Protein AF-A0A1U7WGC9-F1 (afdb_monomer)

Organism: Nicotiana sylvestris (NCBI:txid4096)

Solvent-accessible surface area (backbone atoms only — not comparable to full-atom values): 5412 Å² total; per-residue (Å²): 131,83,85,89,47,32,66,63,51,43,64,76,34,49,69,34,76,50,78,32,67,36,5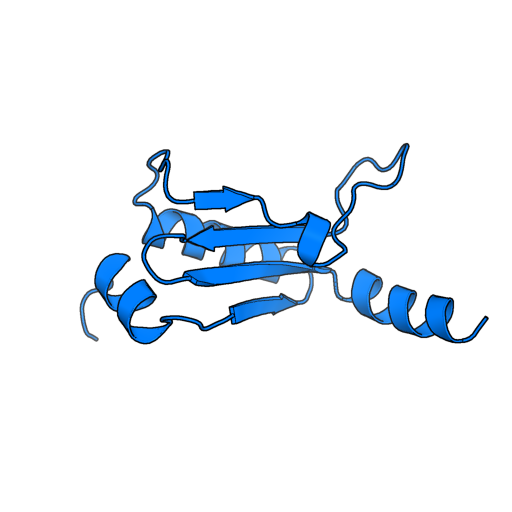7,75,65,37,47,50,53,45,53,51,50,52,34,58,48,52,72,73,52,93,53,94,50,56,39,83,44,18,67,84,74,68,28,52,62,53,90,89,54,94,60,56,53,34,49,25,40,31,35,65,88,42,53,21,31,44,33,35,36,36,49,68,53,58,59,50,51,63,58,58,74,75,107

Nearest PDB structures (foldseek):
  6cci-assembly1_A  TM=8.545E-01  e=8.450E-05  Arabidopsis thaliana
  3lrp-assembly1_A  TM=4.537E-01  e=1.032E+00  Plasmodium falciparum
  5hmq-assembly3_E  TM=4.870E-01  e=2.661E+00  Pseudomonas putida KT2440
  3gyx-assembly6_K  TM=4.994E-01  e=2.661E+00  Megalodesulfovibrio gigas
  4txz-assembly1_A  TM=4.644E-01  e=1.657E+00  Vibrio cholerae O1 biovar El Tor str. N16961

Mean predicted aligned error: 5.62 Å

Structure (mmCIF, N/CA/C/O backbone):
data_AF-A0A1U7WGC9-F1
#
_entry.id   AF-A0A1U7WGC9-F1
#
loop_
_atom_site.group_PDB
_atom_site.id
_atom_site.type_symbol
_atom_site.label_atom_id
_atom_site.label_alt_id
_atom_site.label_comp_id
_atom_site.label_asym_id
_atom_site.label_entity_id
_atom_site.label_seq_id
_atom_site.pdbx_PDB_ins_code
_atom_site.Cartn_x
_atom_site.Cartn_y
_atom_site.Cartn_z
_atom_site.occupancy
_atom_site.B_iso_or_equiv
_atom_site.auth_seq_id
_atom_site.auth_comp_id
_atom_site.auth_asym_id
_atom_site.auth_atom_id
_atom_site.pdbx_PDB_model_num
ATOM 1 N N . MET A 1 1 ? -0.143 17.772 16.346 1.00 67.38 1 MET A N 1
ATOM 2 C CA . MET A 1 1 ? -0.356 16.743 15.308 1.00 67.38 1 MET A CA 1
ATOM 3 C C . MET A 1 1 ? -1.262 15.695 15.927 1.00 67.38 1 MET A C 1
ATOM 5 O O . MET A 1 1 ? -1.029 15.365 17.083 1.00 67.38 1 MET A O 1
ATOM 9 N N . GLU A 1 2 ? -2.326 15.278 15.240 1.00 82.75 2 GLU A N 1
ATOM 10 C CA . GLU A 1 2 ? -3.171 14.175 15.726 1.00 82.75 2 GLU A CA 1
ATOM 11 C C . GLU A 1 2 ? -2.370 12.867 15.746 1.00 82.75 2 GLU A C 1
ATOM 13 O O . GLU A 1 2 ? -1.453 12.690 14.942 1.00 82.75 2 GLU A O 1
ATOM 18 N N . GLU A 1 3 ? -2.720 11.957 16.654 1.00 90.19 3 GLU A N 1
ATOM 19 C CA . GLU A 1 3 ? -2.137 10.617 16.693 1.00 90.19 3 GLU A CA 1
ATOM 20 C C . GLU A 1 3 ? -2.561 9.811 15.457 1.00 90.19 3 GLU A C 1
ATOM 22 O O . GLU A 1 3 ? -3.727 9.817 15.046 1.00 90.19 3 GLU A O 1
ATOM 27 N N . PHE A 1 4 ? -1.602 9.125 14.838 1.00 93.38 4 PHE A N 1
ATOM 28 C CA . PHE A 1 4 ? -1.869 8.287 13.678 1.00 93.38 4 PHE A CA 1
ATOM 29 C C . PHE A 1 4 ? -2.469 6.948 14.114 1.00 93.38 4 PHE A C 1
ATOM 31 O O . PHE A 1 4 ? -1.892 6.242 14.935 1.00 93.38 4 PHE A O 1
ATOM 38 N N . THR A 1 5 ? -3.580 6.551 13.490 1.00 95.06 5 THR A N 1
ATOM 39 C CA . THR A 1 5 ? -4.098 5.181 13.580 1.00 95.06 5 THR A CA 1
ATOM 40 C C . THR A 1 5 ? -4.412 4.660 12.183 1.00 95.06 5 THR A C 1
ATOM 42 O O . THR A 1 5 ? -4.976 5.380 11.351 1.00 95.06 5 THR A O 1
ATOM 45 N N . GLY A 1 6 ? -4.087 3.389 11.923 1.00 94.31 6 GLY A N 1
ATOM 46 C CA . GLY A 1 6 ? -4.378 2.745 10.639 1.00 94.31 6 GLY A CA 1
ATOM 47 C C . GLY A 1 6 ? -5.863 2.806 10.270 1.00 94.31 6 GLY A C 1
ATOM 48 O O . GLY A 1 6 ? -6.205 3.066 9.122 1.00 94.31 6 GLY A O 1
ATOM 49 N N . VAL A 1 7 ? -6.755 2.671 11.257 1.00 94.06 7 VAL A N 1
ATOM 50 C CA . VAL A 1 7 ? -8.213 2.757 11.065 1.00 94.06 7 VAL A CA 1
ATOM 51 C C . VAL A 1 7 ? -8.645 4.145 10.588 1.00 94.06 7 VAL A C 1
ATOM 53 O O . VAL A 1 7 ? -9.387 4.252 9.612 1.00 94.06 7 VAL A O 1
ATOM 56 N N . ASN A 1 8 ? -8.169 5.217 11.232 1.00 95.06 8 ASN A N 1
ATOM 57 C CA . ASN A 1 8 ? -8.515 6.580 10.819 1.00 95.06 8 ASN A CA 1
ATOM 58 C C . ASN A 1 8 ? -7.938 6.908 9.440 1.00 95.06 8 ASN A C 1
ATOM 60 O O . ASN A 1 8 ? -8.590 7.589 8.649 1.00 95.06 8 ASN A O 1
ATOM 64 N N . PHE A 1 9 ? -6.734 6.413 9.142 1.00 95.56 9 PHE A N 1
ATOM 65 C CA . PHE A 1 9 ? -6.128 6.555 7.824 1.00 95.56 9 PHE A CA 1
ATOM 66 C C . PHE A 1 9 ? -6.962 5.862 6.738 1.00 95.56 9 PHE A C 1
ATOM 68 O O . PHE A 1 9 ? -7.348 6.510 5.767 1.00 95.56 9 PHE A O 1
ATOM 75 N N . LEU A 1 10 ? -7.301 4.581 6.920 1.00 95.94 10 LEU A N 1
ATOM 76 C CA . LEU A 1 10 ? -8.094 3.815 5.953 1.00 95.94 10 LEU A CA 1
ATOM 77 C C . LEU A 1 10 ? -9.485 4.416 5.744 1.00 95.94 10 LEU A C 1
ATOM 79 O O . LEU A 1 10 ? -9.938 4.510 4.610 1.00 95.94 10 LEU A O 1
ATOM 83 N N . LYS A 1 11 ? -10.127 4.906 6.810 1.00 96.12 11 LYS A N 1
ATOM 84 C CA . LYS A 1 11 ? -11.418 5.601 6.714 1.00 96.12 11 LYS A CA 1
ATOM 85 C C . LYS A 1 11 ? -11.332 6.893 5.897 1.00 96.12 11 LYS A C 1
ATOM 87 O O . LYS A 1 11 ? -12.248 7.211 5.150 1.00 96.12 11 LYS A O 1
ATOM 92 N N . ARG A 1 12 ? -10.238 7.651 6.022 1.00 95.62 12 ARG A N 1
ATOM 93 C CA . ARG A 1 12 ? -9.998 8.856 5.202 1.00 95.62 12 ARG A CA 1
ATOM 94 C C . ARG A 1 12 ? -9.711 8.510 3.736 1.00 95.62 12 ARG A C 1
ATOM 96 O O . ARG A 1 12 ? -9.991 9.324 2.865 1.00 95.62 12 ARG A O 1
ATOM 103 N N . MET A 1 13 ? -9.169 7.321 3.480 1.00 96.50 13 MET A N 1
ATOM 104 C CA . MET A 1 13 ? -8.777 6.822 2.159 1.00 96.50 13 MET A CA 1
ATOM 105 C C . MET A 1 13 ? -9.768 5.801 1.580 1.00 96.50 13 MET A C 1
ATOM 107 O O . MET A 1 13 ? -9.402 5.010 0.707 1.00 96.50 13 MET A O 1
ATOM 111 N N . GLU A 1 14 ? -11.005 5.768 2.072 1.00 97.06 14 GLU A N 1
ATOM 112 C CA . GLU A 1 14 ? -12.018 4.795 1.657 1.00 97.06 14 GLU A CA 1
ATOM 113 C C . GLU A 1 14 ? -12.277 4.879 0.143 1.00 97.06 14 GLU A C 1
ATOM 115 O O . GLU A 1 14 ? -12.429 5.966 -0.414 1.00 97.06 14 GLU A O 1
ATOM 120 N N . ASN A 1 15 ? -12.274 3.726 -0.536 1.00 97.44 15 ASN A N 1
ATOM 121 C CA . ASN A 1 15 ? -12.328 3.580 -2.000 1.00 97.44 15 ASN A CA 1
ATOM 122 C C . ASN A 1 15 ? -11.206 4.308 -2.777 1.00 97.44 15 ASN A C 1
ATOM 124 O O . ASN A 1 15 ? -11.237 4.383 -4.007 1.00 97.44 15 ASN A O 1
ATOM 128 N N . GLY A 1 16 ? -10.214 4.861 -2.078 1.00 97.12 16 GLY A N 1
ATOM 129 C CA . GLY A 1 16 ? -9.093 5.587 -2.656 1.00 97.12 16 GLY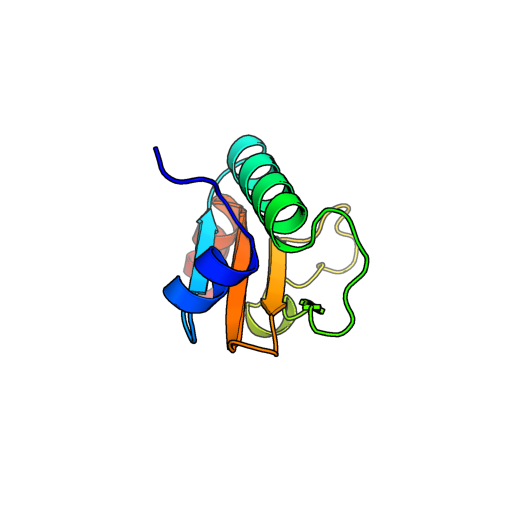 A CA 1
ATOM 130 C C . GLY A 1 16 ? -7.919 4.680 -3.016 1.00 97.12 16 GLY A C 1
ATOM 131 O O . GLY A 1 16 ? -7.739 3.594 -2.463 1.00 97.12 16 GLY A O 1
ATOM 132 N N . THR A 1 17 ? -7.072 5.162 -3.926 1.00 96.44 17 THR A N 1
ATOM 133 C CA . THR A 1 17 ? -5.776 4.541 -4.222 1.00 96.44 17 THR A CA 1
ATOM 134 C C . THR A 1 17 ? -4.643 5.505 -3.886 1.00 96.44 17 THR A C 1
ATOM 136 O O . THR A 1 17 ? -4.627 6.630 -4.380 1.00 96.44 17 THR A O 1
ATOM 139 N N . LEU A 1 18 ? -3.681 5.058 -3.077 1.00 96.88 18 LEU A N 1
ATOM 140 C CA . LEU A 1 18 ? -2.426 5.759 -2.818 1.00 96.88 18 LEU A CA 1
ATOM 141 C C . LEU A 1 18 ? -1.281 5.061 -3.557 1.00 96.88 18 LEU A C 1
ATOM 143 O O . LEU A 1 18 ? -0.983 3.897 -3.294 1.00 96.88 18 LEU A O 1
ATOM 147 N N . ALA A 1 19 ? -0.628 5.775 -4.468 1.00 95.19 19 ALA A N 1
ATOM 148 C CA . ALA A 1 19 ? 0.475 5.241 -5.258 1.00 95.19 19 ALA A CA 1
ATOM 149 C C . ALA A 1 19 ? 1.808 5.863 -4.831 1.00 95.19 19 ALA A C 1
ATOM 151 O O . ALA A 1 19 ? 1.950 7.085 -4.803 1.00 95.19 19 ALA A O 1
ATOM 152 N N . PHE A 1 20 ? 2.790 5.014 -4.542 1.00 96.31 20 PHE A N 1
ATOM 153 C CA . PHE A 1 20 ? 4.185 5.393 -4.366 1.00 96.31 20 PHE A CA 1
ATOM 154 C C . PHE A 1 20 ? 4.940 5.082 -5.654 1.00 96.31 20 PHE A C 1
ATOM 156 O O . PHE A 1 20 ? 5.016 3.931 -6.082 1.00 96.31 20 PHE A O 1
ATOM 163 N N . ILE A 1 21 ? 5.511 6.108 -6.272 1.00 93.56 21 ILE A N 1
ATOM 164 C CA . ILE A 1 21 ? 6.262 5.984 -7.520 1.00 93.56 21 ILE A CA 1
ATOM 165 C C . ILE A 1 21 ? 7.675 6.489 -7.256 1.00 93.56 21 ILE A C 1
ATOM 167 O O . ILE A 1 21 ? 7.849 7.531 -6.622 1.00 93.56 21 ILE A O 1
ATOM 171 N N . GLY A 1 22 ? 8.687 5.740 -7.683 1.00 93.25 22 GLY A N 1
ATOM 172 C CA . GLY A 1 22 ? 10.074 6.192 -7.593 1.00 93.25 22 GLY A CA 1
ATOM 173 C C . GLY A 1 22 ? 11.055 5.064 -7.327 1.00 93.25 22 GLY A C 1
ATOM 174 O O . GLY A 1 22 ? 10.964 3.989 -7.914 1.00 93.25 22 GLY A O 1
ATOM 175 N N . ASP A 1 23 ? 12.010 5.326 -6.446 1.00 91.75 23 ASP A N 1
ATOM 176 C CA . ASP A 1 23 ? 13.166 4.473 -6.208 1.00 91.75 23 ASP A CA 1
ATOM 177 C C . ASP A 1 23 ? 13.043 3.653 -4.906 1.00 91.75 23 ASP A C 1
ATOM 179 O O . ASP A 1 23 ? 11.959 3.301 -4.423 1.00 91.75 23 ASP A O 1
ATOM 183 N N . SER A 1 24 ? 14.192 3.309 -4.326 1.00 92.56 24 SER A N 1
ATOM 184 C CA . SER A 1 24 ? 14.276 2.600 -3.057 1.00 92.56 24 SER A CA 1
ATOM 185 C C . SER A 1 24 ? 13.700 3.387 -1.874 1.00 92.56 24 SER A C 1
ATOM 187 O O . SER A 1 24 ? 13.223 2.754 -0.930 1.00 92.56 24 SER A O 1
ATOM 189 N N . LEU A 1 25 ? 13.712 4.723 -1.887 1.00 95.50 25 LEU A N 1
ATOM 190 C CA . LEU A 1 25 ? 13.141 5.548 -0.823 1.00 95.50 25 LEU A CA 1
ATOM 191 C C . LEU A 1 25 ? 11.614 5.494 -0.857 1.00 95.50 25 LEU A C 1
ATOM 193 O O . LEU A 1 25 ? 10.998 5.217 0.173 1.00 95.50 25 LEU A O 1
ATOM 197 N N . SER A 1 26 ? 11.010 5.648 -2.037 1.00 95.12 26 SER A N 1
ATOM 198 C CA . SER A 1 26 ? 9.559 5.493 -2.219 1.00 95.12 26 SER A CA 1
ATOM 199 C C . SER A 1 26 ? 9.084 4.104 -1.775 1.00 95.12 26 SER A C 1
ATOM 201 O O . SER A 1 26 ? 8.068 3.979 -1.089 1.00 95.12 26 SER A O 1
ATOM 203 N N . ARG A 1 27 ? 9.861 3.049 -2.067 1.00 94.12 27 ARG A N 1
ATOM 204 C CA . ARG A 1 27 ? 9.566 1.683 -1.599 1.00 94.12 27 ARG A CA 1
ATOM 205 C C . ARG A 1 27 ? 9.582 1.565 -0.075 1.00 94.12 27 ARG A C 1
ATOM 207 O O . ARG A 1 27 ? 8.722 0.902 0.498 1.00 94.12 27 ARG A O 1
ATOM 214 N N . GLN A 1 28 ? 10.558 2.188 0.584 1.00 96.38 28 GLN A N 1
ATOM 215 C CA . GLN A 1 28 ? 10.661 2.173 2.047 1.00 96.38 28 GLN A CA 1
ATOM 216 C C . GLN A 1 28 ? 9.494 2.924 2.697 1.00 96.38 28 GLN A C 1
ATOM 218 O O . GLN A 1 28 ? 8.945 2.452 3.690 1.00 96.38 28 GLN A O 1
ATOM 223 N N . GLN A 1 29 ? 9.067 4.050 2.118 1.00 97.19 29 GLN A N 1
ATOM 224 C CA . GLN A 1 2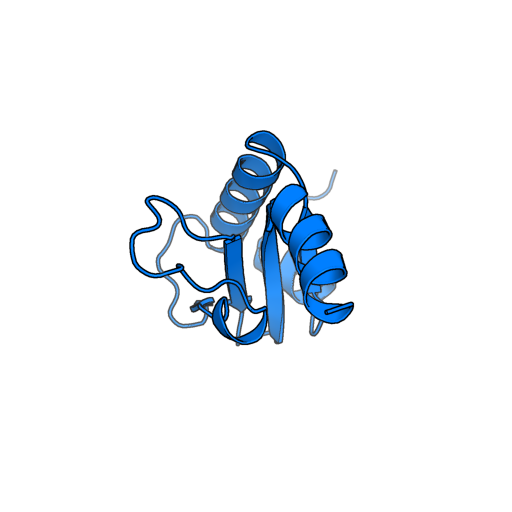9 ? 7.891 4.790 2.587 1.00 97.19 29 GLN A CA 1
ATOM 225 C C . GLN A 1 29 ? 6.608 3.968 2.441 1.00 97.19 29 GLN A C 1
ATOM 227 O O . GLN A 1 29 ? 5.830 3.888 3.389 1.00 97.19 29 GLN A O 1
ATOM 232 N N . PHE A 1 30 ? 6.428 3.298 1.299 1.00 97.12 30 PHE A N 1
ATOM 233 C CA . PHE A 1 30 ? 5.327 2.361 1.078 1.00 97.12 30 PHE A CA 1
ATOM 234 C C . PHE A 1 30 ? 5.293 1.259 2.146 1.00 97.12 30 PHE A C 1
ATOM 236 O O . PHE A 1 30 ? 4.268 1.057 2.795 1.00 97.12 30 PHE A O 1
ATOM 243 N N . GLN A 1 31 ? 6.420 0.577 2.372 1.00 95.75 31 GLN A N 1
ATOM 244 C CA . GLN A 1 31 ? 6.519 -0.499 3.365 1.00 95.75 31 GLN A CA 1
ATOM 245 C C . GLN A 1 31 ? 6.260 0.005 4.789 1.00 95.75 31 GLN A C 1
ATOM 247 O O . GLN A 1 31 ? 5.536 -0.639 5.547 1.00 95.75 31 GLN A O 1
ATOM 252 N N . SER A 1 32 ? 6.809 1.172 5.132 1.00 97.00 32 SER A N 1
ATOM 253 C CA . SER A 1 32 ? 6.583 1.824 6.422 1.00 97.00 32 SER A CA 1
ATOM 254 C C . SER A 1 32 ? 5.101 2.139 6.636 1.00 97.00 32 SER A C 1
ATOM 256 O O . SER A 1 32 ? 4.541 1.786 7.671 1.00 97.00 32 SER A O 1
ATOM 258 N N . LEU A 1 33 ? 4.426 2.717 5.634 1.00 97.12 33 LEU A N 1
ATOM 259 C CA . LEU A 1 33 ? 2.998 3.018 5.717 1.00 97.12 33 LEU A CA 1
ATOM 260 C C . LEU A 1 33 ? 2.157 1.752 5.894 1.00 97.12 33 LEU A C 1
ATOM 262 O O . LEU A 1 33 ? 1.283 1.726 6.757 1.00 97.12 33 LEU A O 1
ATOM 266 N N . VAL A 1 34 ? 2.416 0.709 5.102 1.00 96.25 34 VAL A N 1
A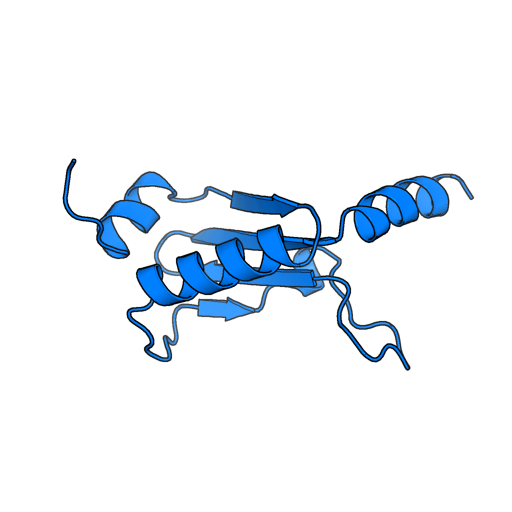TOM 267 C CA . VAL A 1 34 ? 1.694 -0.567 5.223 1.00 96.25 34 VAL A CA 1
ATOM 268 C C . VAL A 1 34 ? 1.843 -1.125 6.640 1.00 96.25 34 VAL A C 1
ATOM 270 O O . VAL A 1 34 ? 0.835 -1.445 7.261 1.00 96.25 34 VAL A O 1
ATOM 273 N N . CYS A 1 35 ? 3.062 -1.139 7.188 1.00 96.00 35 CYS A N 1
ATOM 274 C CA . CYS A 1 35 ? 3.323 -1.587 8.556 1.00 96.00 35 CYS A CA 1
ATOM 275 C C . CYS A 1 35 ? 2.578 -0.745 9.607 1.00 96.00 35 CYS A C 1
ATOM 277 O O . CYS A 1 35 ? 1.947 -1.298 10.505 1.00 96.00 35 CYS A O 1
ATOM 279 N N . MET A 1 36 ? 2.576 0.587 9.476 1.00 96.50 36 MET A N 1
ATOM 280 C CA . MET A 1 36 ? 1.835 1.465 10.391 1.00 96.50 36 MET A CA 1
ATOM 281 C C . MET A 1 36 ? 0.317 1.237 10.326 1.00 96.50 36 MET A C 1
ATOM 283 O O . MET A 1 36 ? -0.366 1.358 11.342 1.00 96.50 36 MET A O 1
ATOM 287 N N . ILE A 1 37 ? -0.230 0.911 9.150 1.00 96.19 37 ILE A N 1
ATOM 288 C CA . ILE A 1 37 ? -1.662 0.622 8.989 1.00 96.19 37 ILE A CA 1
ATOM 289 C C . ILE A 1 37 ? -2.024 -0.738 9.596 1.00 96.19 37 ILE A C 1
ATOM 291 O O . ILE A 1 37 ? -3.070 -0.860 10.240 1.00 96.19 37 ILE A O 1
ATOM 295 N N . THR A 1 38 ? -1.194 -1.763 9.382 1.00 95.69 38 THR A N 1
ATOM 296 C CA . THR A 1 38 ? -1.453 -3.117 9.896 1.00 95.69 38 THR A CA 1
ATOM 297 C C . THR A 1 38 ? -1.059 -3.288 11.359 1.00 95.69 38 THR A C 1
ATOM 299 O O . THR A 1 38 ? -1.514 -4.236 11.989 1.00 95.69 38 THR A O 1
ATOM 302 N N . GLY A 1 39 ? -0.245 -2.382 11.907 1.00 94.25 39 GLY A N 1
ATOM 303 C CA . GLY A 1 39 ? 0.352 -2.532 13.234 1.00 94.25 39 GLY A CA 1
ATOM 304 C C . GLY A 1 39 ? 1.447 -3.601 13.277 1.00 94.25 39 GLY A C 1
ATOM 305 O O . GLY A 1 39 ? 1.755 -4.096 14.352 1.00 94.25 39 GLY A O 1
ATOM 306 N N . GLY A 1 40 ? 2.008 -3.977 12.122 1.00 93.25 40 GLY A N 1
ATOM 307 C CA . GLY A 1 40 ? 2.982 -5.068 12.009 1.00 93.25 40 GLY A CA 1
ATOM 308 C C . GLY A 1 40 ? 2.377 -6.476 12.029 1.00 93.25 40 GLY A C 1
ATOM 309 O O . GLY A 1 40 ? 3.130 -7.443 11.989 1.00 93.25 40 GLY A O 1
ATOM 310 N N . GLU A 1 41 ? 1.048 -6.595 12.054 1.00 93.75 41 GLU A N 1
ATOM 311 C CA . GLU A 1 41 ? 0.339 -7.877 12.098 1.00 93.75 41 GLU A CA 1
ATOM 312 C C . GLU A 1 41 ? -0.067 -8.372 10.703 1.00 93.75 41 GLU A C 1
ATOM 314 O O . GLU A 1 41 ? -0.396 -7.581 9.809 1.00 93.75 41 GLU A O 1
ATOM 319 N N . ASP A 1 42 ? -0.120 -9.697 10.549 1.00 91.69 42 ASP A N 1
ATOM 320 C CA . ASP A 1 42 ? -0.719 -10.338 9.380 1.00 91.69 42 ASP A CA 1
ATOM 321 C C . ASP A 1 42 ? -2.242 -10.203 9.443 1.00 91.69 42 ASP A C 1
ATOM 323 O O . ASP A 1 42 ? -2.906 -10.646 10.384 1.00 91.69 42 ASP A O 1
ATOM 327 N N . ARG A 1 43 ? -2.815 -9.580 8.414 1.0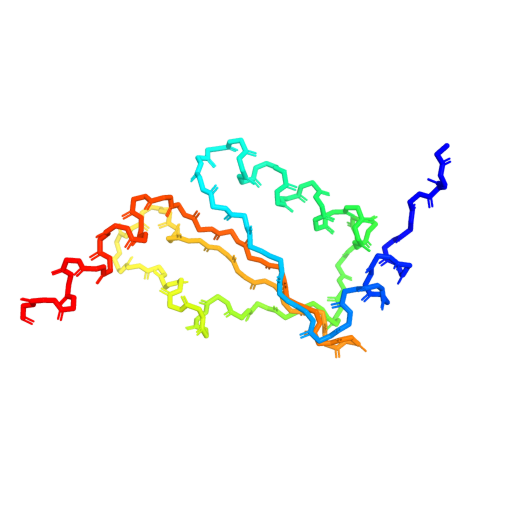0 92.88 43 ARG A N 1
ATOM 328 C CA . ARG A 1 43 ? -4.233 -9.231 8.375 1.00 92.88 43 ARG A CA 1
ATOM 329 C C . ARG A 1 43 ? -4.946 -9.921 7.210 1.00 92.88 43 ARG A C 1
ATOM 331 O O . ARG A 1 43 ? -4.538 -9.732 6.066 1.00 92.88 43 ARG A O 1
ATOM 338 N N . PRO A 1 44 ? -6.048 -10.658 7.456 1.00 93.81 44 PRO A N 1
ATOM 339 C CA . PRO A 1 44 ? -6.779 -11.359 6.399 1.00 93.81 44 PRO A CA 1
ATOM 340 C C . PRO A 1 44 ? -7.523 -10.409 5.451 1.00 93.81 44 PRO A C 1
ATOM 342 O O . PRO A 1 44 ? -7.918 -10.814 4.361 1.00 93.81 44 PRO A O 1
ATOM 345 N N . ASP A 1 45 ? -7.729 -9.150 5.849 1.00 94.25 45 ASP A N 1
ATOM 346 C CA . ASP A 1 45 ? -8.353 -8.129 5.010 1.00 94.25 45 ASP A CA 1
ATOM 347 C C . ASP A 1 45 ? -7.364 -7.404 4.084 1.00 94.25 45 ASP A C 1
ATOM 349 O O . ASP A 1 45 ? -7.773 -6.509 3.348 1.00 94.25 45 ASP A O 1
ATOM 353 N N . VAL A 1 46 ? -6.085 -7.794 4.077 1.00 96.62 46 VAL A N 1
ATOM 354 C CA . VAL A 1 46 ? -5.071 -7.266 3.157 1.00 96.62 46 VAL A CA 1
ATOM 355 C C . VAL A 1 46 ? -4.876 -8.245 2.002 1.00 96.62 46 VAL A C 1
ATOM 357 O O . VAL A 1 46 ? -4.396 -9.360 2.184 1.00 96.62 46 VAL A O 1
ATOM 360 N N . LEU A 1 47 ? -5.249 -7.823 0.797 1.00 96.56 47 LEU A N 1
ATOM 361 C CA . LEU A 1 47 ? -5.180 -8.626 -0.423 1.00 96.56 47 LEU A CA 1
ATOM 362 C C . LEU A 1 47 ? -4.031 -8.150 -1.316 1.00 96.56 47 LEU A C 1
ATOM 364 O O . LEU A 1 47 ? -3.931 -6.956 -1.597 1.00 96.56 47 LEU A O 1
ATOM 368 N N . ASP A 1 48 ? -3.201 -9.070 -1.812 1.00 94.19 48 ASP A N 1
ATOM 369 C CA . ASP A 1 48 ? -2.242 -8.773 -2.885 1.00 94.19 48 ASP A CA 1
ATOM 370 C C . ASP A 1 48 ? -2.988 -8.655 -4.221 1.00 94.19 48 ASP A C 1
ATOM 372 O O . ASP A 1 48 ? -3.497 -9.636 -4.767 1.00 94.19 48 ASP A O 1
ATOM 376 N N . VAL A 1 49 ? -3.050 -7.428 -4.733 1.00 95.12 49 VAL A N 1
ATOM 377 C CA . VAL A 1 49 ? -3.695 -7.068 -6.000 1.00 95.12 49 VAL A CA 1
ATOM 378 C C . VAL A 1 49 ? -2.672 -6.618 -7.045 1.00 95.12 49 VAL A C 1
ATOM 380 O O . VAL A 1 49 ? -3.034 -5.981 -8.031 1.00 95.12 49 VAL A O 1
ATOM 383 N N . GLY A 1 50 ? -1.384 -6.953 -6.883 1.00 91.62 50 GLY A N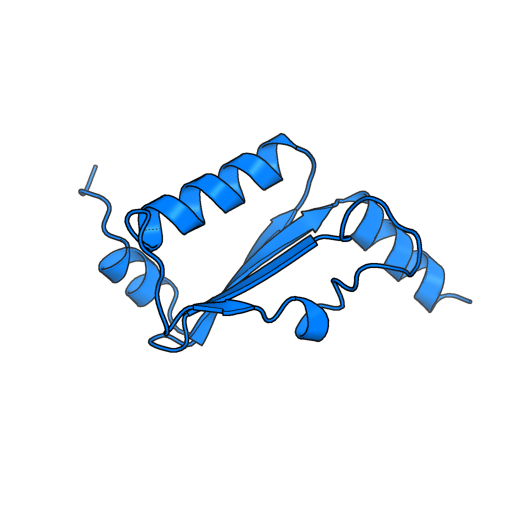 1
ATOM 384 C CA . GLY A 1 50 ? -0.309 -6.527 -7.790 1.00 91.62 50 GLY A CA 1
ATOM 385 C C . GLY A 1 50 ? -0.590 -6.836 -9.264 1.00 91.62 50 GLY A C 1
ATOM 386 O O . GLY A 1 50 ? -0.324 -6.016 -10.142 1.00 91.62 50 GLY A O 1
ATOM 387 N N . ARG A 1 51 ? -1.228 -7.979 -9.544 1.00 89.06 51 ARG A N 1
ATOM 388 C CA . ARG A 1 51 ? -1.623 -8.371 -10.908 1.00 89.06 51 ARG A CA 1
ATOM 389 C C . ARG A 1 51 ? -2.647 -7.431 -11.544 1.00 89.06 51 ARG A C 1
ATOM 391 O O . ARG A 1 51 ? -2.557 -7.203 -12.745 1.00 89.06 51 ARG A O 1
ATOM 398 N N . GLU A 1 52 ? -3.581 -6.877 -10.771 1.00 91.06 52 GLU A N 1
ATOM 399 C CA . GLU A 1 52 ? -4.587 -5.926 -11.276 1.00 91.06 52 GLU A CA 1
ATOM 400 C C . GLU A 1 52 ? -3.938 -4.620 -11.753 1.00 91.06 52 GLU A C 1
ATOM 402 O O . GLU A 1 52 ? -4.433 -3.978 -12.674 1.00 91.06 52 GLU A O 1
ATOM 407 N N . TYR A 1 53 ? -2.791 -4.266 -11.168 1.00 87.69 53 TYR A N 1
ATOM 408 C CA . TYR A 1 53 ? -1.998 -3.087 -11.522 1.00 87.69 53 TYR A CA 1
ATOM 409 C C . TYR A 1 53 ? -0.908 -3.384 -12.566 1.00 87.69 53 TYR A C 1
ATOM 411 O O . TYR A 1 53 ? -0.064 -2.533 -12.835 1.00 87.69 53 TYR A O 1
ATOM 419 N N . GLY A 1 54 ? -0.881 -4.589 -13.147 1.00 85.19 54 GLY A N 1
ATOM 420 C CA . GLY A 1 54 ? 0.156 -4.987 -14.105 1.00 85.19 54 GLY A CA 1
ATOM 421 C C . GLY A 1 54 ? 1.545 -5.180 -13.482 1.00 85.19 54 GLY A C 1
ATOM 422 O O . GLY A 1 54 ? 2.529 -5.283 -14.212 1.00 85.19 54 GLY A O 1
ATOM 423 N N . LEU A 1 55 ? 1.638 -5.272 -12.150 1.00 84.56 55 LEU A N 1
ATOM 424 C CA . LEU A 1 55 ? 2.879 -5.488 -11.397 1.00 84.56 55 LEU A CA 1
ATOM 425 C C . LEU A 1 55 ? 3.192 -6.985 -11.345 1.00 84.56 55 LEU A C 1
ATOM 427 O O . LEU A 1 55 ? 3.082 -7.653 -10.316 1.00 84.56 55 LEU A O 1
ATOM 431 N N . VAL A 1 56 ? 3.518 -7.546 -12.505 1.00 74.94 56 VAL A N 1
ATOM 432 C CA . VAL A 1 56 ? 3.787 -8.977 -12.660 1.00 74.94 56 VAL A CA 1
ATOM 433 C C . VAL A 1 56 ? 5.291 -9.216 -12.573 1.00 74.94 56 VAL A C 1
ATOM 435 O O . VAL A 1 56 ? 6.069 -8.558 -13.252 1.00 74.94 56 VAL A O 1
ATOM 438 N N . LYS A 1 57 ? 5.731 -10.207 -11.785 1.00 67.25 57 LYS A N 1
ATOM 439 C CA . LYS A 1 57 ? 7.108 -10.712 -11.904 1.00 67.25 57 LYS A CA 1
ATOM 440 C C . LYS A 1 57 ? 7.304 -11.296 -13.300 1.00 67.25 57 LYS A C 1
ATOM 442 O O . LYS A 1 57 ? 6.783 -12.374 -13.590 1.00 67.25 57 LYS A O 1
ATOM 447 N N . VAL A 1 58 ? 8.074 -10.617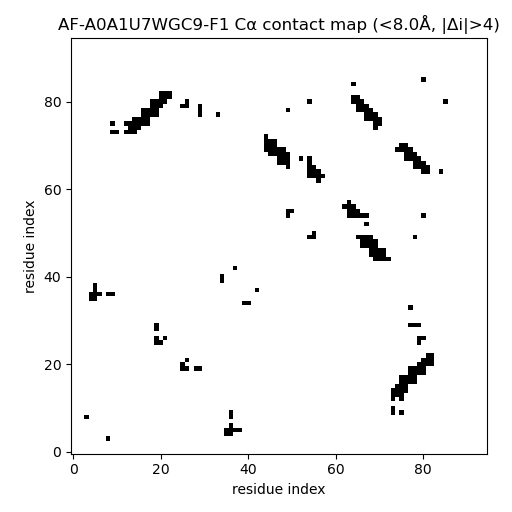 -14.146 1.00 67.81 58 VAL A N 1
ATOM 448 C CA . VAL A 1 58 ? 8.521 -11.187 -15.421 1.00 67.81 58 VAL A CA 1
ATOM 449 C C . VAL A 1 58 ? 9.326 -12.462 -15.137 1.00 67.81 58 VAL A C 1
ATOM 451 O O . VAL A 1 58 ? 10.100 -12.528 -14.179 1.00 67.81 58 VAL A O 1
ATOM 454 N N . HIS A 1 59 ? 9.124 -13.505 -15.945 1.00 66.25 59 HIS A N 1
ATOM 455 C CA . HIS A 1 59 ? 9.812 -14.785 -15.772 1.00 66.25 59 HIS A CA 1
ATOM 456 C C . HIS A 1 59 ? 11.338 -14.581 -15.821 1.00 66.25 59 HIS A C 1
ATOM 458 O O . HIS A 1 59 ? 11.859 -14.023 -16.783 1.00 66.25 59 HIS A O 1
ATOM 464 N N . GLY A 1 6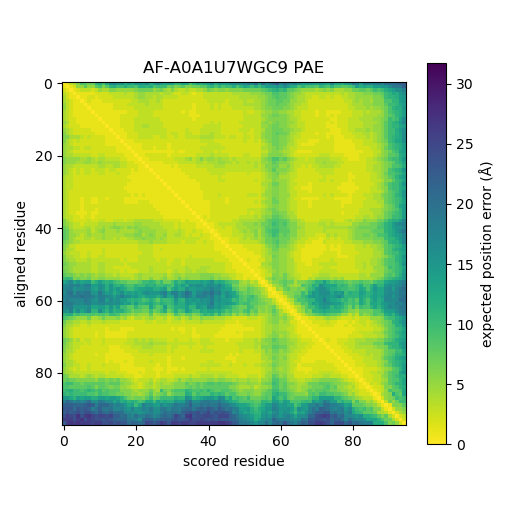0 ? 12.049 -14.994 -14.767 1.00 64.50 60 GLY A N 1
ATOM 465 C CA . GLY A 1 60 ? 13.499 -14.793 -14.630 1.00 64.50 60 GLY A CA 1
ATOM 466 C C . GLY A 1 60 ? 13.931 -13.456 -14.007 1.00 64.50 60 GLY A C 1
ATOM 467 O O . GLY A 1 60 ? 15.122 -13.271 -13.754 1.00 64.50 60 GLY A O 1
ATOM 468 N N . ALA A 1 61 ? 13.006 -12.539 -13.700 1.00 69.94 61 ALA A N 1
ATOM 469 C CA . ALA A 1 61 ? 13.334 -11.310 -12.982 1.00 69.94 61 ALA A CA 1
ATOM 470 C C . ALA A 1 61 ? 13.646 -11.596 -11.502 1.00 69.94 61 ALA A C 1
ATOM 472 O O . ALA A 1 61 ? 12.898 -12.290 -10.808 1.00 69.94 61 ALA A O 1
ATOM 473 N N . LYS A 1 62 ? 14.747 -11.023 -10.995 1.00 65.88 62 LYS A N 1
ATOM 474 C CA . LYS A 1 62 ? 15.122 -11.128 -9.572 1.00 65.88 62 LYS A CA 1
ATOM 475 C C . LYS A 1 62 ? 14.162 -10.364 -8.653 1.00 65.88 62 LYS A C 1
ATOM 477 O O . LYS A 1 62 ? 14.019 -10.729 -7.489 1.00 65.88 62 LYS A O 1
ATOM 482 N N . LEU A 1 63 ? 13.508 -9.321 -9.164 1.00 65.94 63 LEU A N 1
ATOM 483 C CA . LEU A 1 63 ? 12.607 -8.448 -8.414 1.00 65.94 63 LEU A CA 1
ATOM 484 C C . LEU A 1 63 ? 11.281 -8.271 -9.173 1.00 65.94 63 LEU A C 1
ATOM 486 O O . LEU A 1 63 ? 11.289 -8.311 -10.401 1.00 65.94 63 LEU A O 1
ATOM 490 N N . PRO A 1 64 ? 10.147 -8.124 -8.463 1.00 73.06 64 PRO A N 1
ATOM 491 C CA . PRO A 1 64 ? 8.892 -7.695 -9.077 1.00 73.06 64 PRO A CA 1
ATOM 492 C C . PRO A 1 64 ? 8.959 -6.220 -9.494 1.00 73.06 64 PRO A C 1
ATOM 494 O O . PRO A 1 64 ? 9.653 -5.429 -8.853 1.00 73.06 64 PRO A O 1
ATOM 497 N N . ASP A 1 65 ? 8.172 -5.851 -10.507 1.00 80.00 65 ASP A N 1
ATOM 498 C CA . ASP A 1 65 ? 8.060 -4.472 -11.015 1.00 80.00 65 ASP A CA 1
ATOM 499 C C . ASP A 1 65 ? 7.356 -3.514 -10.027 1.00 80.00 65 ASP A C 1
ATOM 501 O O . ASP A 1 65 ? 7.369 -2.294 -10.212 1.00 80.00 65 ASP A O 1
ATOM 505 N N . GLY A 1 66 ? 6.768 -4.065 -8.959 1.00 89.25 66 GLY A N 1
ATOM 506 C CA . GLY A 1 66 ? 6.117 -3.344 -7.872 1.00 89.25 66 GLY A CA 1
ATOM 507 C C . GLY A 1 66 ? 5.305 -4.264 -6.953 1.00 89.25 66 GLY A C 1
ATOM 508 O O . GLY A 1 66 ? 5.364 -5.489 -7.077 1.00 89.25 66 GLY A O 1
ATOM 509 N N . TRP A 1 67 ? 4.535 -3.664 -6.043 1.00 92.81 67 TRP A N 1
ATOM 510 C CA . TRP A 1 67 ? 3.559 -4.339 -5.176 1.00 92.81 67 TRP A CA 1
ATOM 511 C C . TRP A 1 67 ? 2.280 -3.511 -5.068 1.00 92.81 67 TRP A C 1
ATOM 513 O O . TRP A 1 67 ? 2.342 -2.285 -5.081 1.00 92.81 67 TRP A O 1
ATOM 523 N N . ALA A 1 68 ? 1.129 -4.159 -4.902 1.00 95.56 68 ALA A N 1
ATOM 524 C CA . ALA A 1 68 ? -0.121 -3.471 -4.596 1.00 95.56 68 ALA A CA 1
ATOM 525 C C . ALA A 1 68 ? -0.923 -4.266 -3.568 1.00 95.56 68 ALA A C 1
ATOM 527 O O . ALA A 1 68 ? -1.173 -5.453 -3.759 1.00 95.56 68 ALA A O 1
ATOM 528 N N . TYR A 1 69 ? -1.344 -3.594 -2.500 1.00 96.81 69 TYR A N 1
ATOM 529 C CA . TYR A 1 69 ? -2.151 -4.177 -1.437 1.00 96.81 69 TYR A CA 1
ATOM 530 C C . TYR A 1 69 ? -3.482 -3.449 -1.321 1.00 96.81 69 TYR A C 1
ATOM 532 O O . TYR A 1 69 ? -3.517 -2.220 -1.237 1.00 96.81 69 TYR A O 1
ATOM 540 N N . ARG A 1 70 ? -4.575 -4.210 -1.290 1.00 97.75 70 ARG A N 1
ATOM 541 C CA . ARG A 1 70 ? -5.928 -3.697 -1.079 1.00 97.75 70 ARG A CA 1
ATOM 542 C C . ARG A 1 70 ? -6.440 -4.106 0.291 1.00 97.75 70 ARG A C 1
ATOM 544 O O . ARG A 1 70 ? -6.490 -5.290 0.605 1.00 97.75 70 ARG A O 1
ATOM 551 N N . PHE A 1 71 ? -6.881 -3.125 1.063 1.00 97.25 71 PHE A N 1
ATOM 552 C CA . PHE A 1 71 ? -7.603 -3.316 2.312 1.00 97.25 71 PHE A CA 1
ATOM 553 C C . PHE A 1 71 ? -9.081 -3.523 1.977 1.00 97.25 71 PHE A C 1
ATOM 555 O O . PHE A 1 71 ? -9.784 -2.577 1.619 1.00 97.25 71 PHE A O 1
ATOM 562 N N . SER A 1 72 ? -9.554 -4.768 2.030 1.00 96.00 72 SER A N 1
ATOM 563 C CA . SER A 1 72 ? -10.911 -5.141 1.604 1.00 96.00 72 SER A CA 1
ATOM 564 C C . SER A 1 72 ? -12.004 -4.500 2.464 1.00 96.00 72 SER A C 1
ATOM 566 O O . SER A 1 72 ? -13.103 -4.262 1.970 1.00 96.00 72 SER A O 1
ATOM 568 N N . SER A 1 73 ? -11.679 -4.152 3.711 1.00 94.25 73 SER A N 1
ATOM 569 C CA . SER A 1 73 ? -12.575 -3.483 4.658 1.00 94.25 73 SER A CA 1
ATOM 570 C C . SER A 1 73 ? -13.016 -2.083 4.214 1.00 94.25 73 SER A C 1
ATOM 572 O O . SER A 1 73 ? -14.141 -1.691 4.510 1.00 94.25 73 SER A O 1
ATOM 574 N N . THR A 1 74 ? -12.173 -1.345 3.484 1.00 96.44 74 THR A N 1
ATOM 575 C CA . THR A 1 74 ? -12.461 0.026 3.007 1.00 96.44 74 THR A CA 1
ATOM 576 C C . THR A 1 74 ? -12.297 0.193 1.496 1.00 96.44 74 THR A C 1
ATOM 578 O O . THR A 1 74 ? -12.382 1.305 0.982 1.00 96.44 74 THR A O 1
ATOM 581 N N . GLN A 1 75 ? -11.984 -0.891 0.779 1.00 97.31 75 GLN A N 1
ATOM 582 C CA . GLN A 1 75 ? -11.533 -0.884 -0.621 1.00 97.31 75 GLN A CA 1
ATOM 583 C C . GLN A 1 75 ? -10.373 0.086 -0.907 1.00 97.31 75 GLN A C 1
ATOM 585 O O . GLN A 1 75 ? -10.136 0.475 -2.051 1.00 97.31 75 GLN A O 1
ATOM 590 N N . THR A 1 76 ? -9.615 0.469 0.119 1.00 97.69 76 THR A N 1
ATOM 591 C CA . THR A 1 76 ? -8.436 1.316 -0.046 1.00 97.69 76 THR A CA 1
ATOM 592 C C . THR A 1 76 ? -7.314 0.490 -0.648 1.00 97.69 76 THR A C 1
ATOM 594 O O . THR A 1 76 ? -7.020 -0.601 -0.163 1.00 97.69 76 THR A O 1
ATOM 597 N N . THR A 1 77 ? -6.649 1.006 -1.676 1.00 97.81 77 THR A N 1
ATOM 598 C CA . THR A 1 77 ? -5.481 0.343 -2.264 1.00 97.81 77 THR A CA 1
ATOM 599 C C . THR A 1 77 ? -4.234 1.193 -2.076 1.00 97.81 77 THR A C 1
ATOM 601 O O . THR A 1 77 ? -4.247 2.388 -2.350 1.00 97.81 77 THR A O 1
ATOM 604 N N . THR A 1 78 ? -3.137 0.578 -1.648 1.00 97.06 78 THR A N 1
ATOM 605 C CA . THR A 1 78 ? -1.818 1.211 -1.630 1.00 97.06 78 THR A CA 1
ATOM 606 C C . THR A 1 78 ? -0.892 0.419 -2.538 1.00 97.06 78 THR A C 1
ATO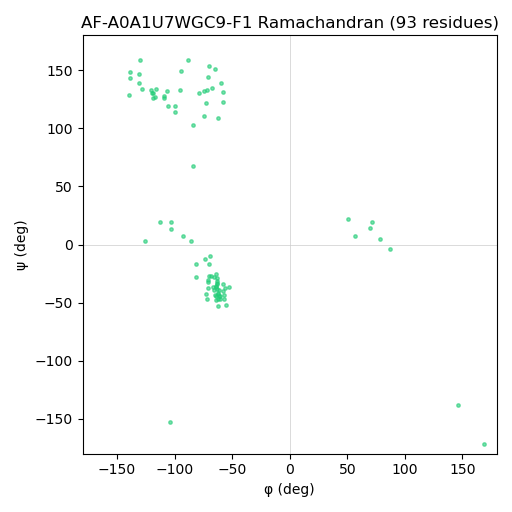M 608 O O . THR A 1 78 ? -0.802 -0.801 -2.411 1.00 97.06 78 THR A O 1
ATOM 611 N N . ASN A 1 79 ? -0.185 1.088 -3.444 1.00 96.31 79 ASN A N 1
ATOM 612 C CA . ASN A 1 79 ? 0.766 0.435 -4.340 1.00 96.31 79 ASN A CA 1
ATOM 613 C C . ASN A 1 79 ? 2.128 1.128 -4.356 1.00 96.31 79 ASN A C 1
ATOM 615 O O . ASN A 1 79 ? 2.252 2.300 -4.005 1.00 96.31 79 ASN A O 1
ATOM 619 N N . PHE A 1 80 ? 3.141 0.378 -4.773 1.00 95.38 80 PHE A N 1
ATOM 620 C CA . PHE A 1 80 ? 4.464 0.871 -5.111 1.00 95.38 80 PHE A CA 1
ATOM 621 C C . PHE A 1 80 ? 4.866 0.360 -6.491 1.00 95.38 80 PHE A C 1
ATOM 623 O O . PHE A 1 80 ? 4.753 -0.837 -6.758 1.00 95.38 80 PHE A O 1
ATOM 630 N N . THR A 1 81 ? 5.391 1.251 -7.329 1.00 92.88 81 THR A N 1
ATOM 631 C CA . THR A 1 81 ? 5.928 0.929 -8.658 1.00 92.88 81 THR A CA 1
ATOM 632 C C . THR A 1 81 ? 7.213 1.718 -8.902 1.00 92.88 81 THR A C 1
ATOM 634 O O . THR A 1 81 ? 7.317 2.877 -8.495 1.00 92.88 81 THR A O 1
ATOM 637 N N . TYR A 1 82 ? 8.191 1.118 -9.583 1.00 88.88 82 TYR A N 1
ATOM 638 C CA . TYR A 1 82 ? 9.391 1.853 -9.991 1.00 88.88 82 TYR A CA 1
ATOM 639 C C . TYR A 1 82 ? 9.085 2.850 -11.116 1.00 88.88 82 TYR A C 1
ATOM 641 O O . TYR A 1 82 ? 8.280 2.564 -12.003 1.00 88.88 82 TYR A O 1
ATOM 649 N N . GLU A 1 83 ? 9.748 4.007 -11.108 1.00 87.00 83 GLU A N 1
ATOM 650 C CA . GLU A 1 83 ? 9.584 5.026 -12.160 1.00 87.00 83 GLU A CA 1
ATOM 651 C C . GLU A 1 83 ? 9.890 4.464 -13.561 1.00 87.00 83 GLU A C 1
ATOM 653 O O . GLU A 1 83 ? 9.094 4.632 -14.488 1.00 87.00 83 GLU A O 1
ATOM 658 N N . ASP A 1 84 ? 10.966 3.681 -13.690 1.00 81.81 84 ASP A N 1
ATOM 659 C CA . ASP A 1 84 ? 11.350 3.013 -14.941 1.00 81.81 84 ASP A CA 1
ATOM 660 C C . ASP A 1 84 ? 10.254 2.085 -15.484 1.00 81.81 84 ASP A C 1
ATOM 662 O O . ASP A 1 84 ? 10.057 1.982 -16.699 1.00 81.81 84 ASP A O 1
ATOM 666 N N . THR A 1 85 ? 9.491 1.435 -14.597 1.00 79.25 85 THR A N 1
ATOM 667 C CA . THR A 1 85 ? 8.370 0.575 -14.993 1.00 79.25 85 THR A CA 1
ATOM 668 C C . THR A 1 85 ? 7.317 1.394 -15.735 1.00 79.25 85 THR A C 1
ATOM 670 O O . THR A 1 85 ? 6.858 0.972 -16.796 1.00 79.25 85 THR A O 1
ATOM 673 N N . ILE A 1 86 ? 6.975 2.587 -15.243 1.00 75.75 86 ILE A N 1
ATOM 674 C CA . ILE A 1 86 ? 5.970 3.458 -15.871 1.00 75.75 86 ILE A CA 1
ATOM 675 C C . ILE A 1 86 ? 6.449 3.927 -17.249 1.00 75.75 86 ILE A C 1
ATOM 677 O O . ILE A 1 86 ? 5.700 3.861 -18.227 1.00 75.75 86 ILE A O 1
ATOM 681 N N . LEU A 1 87 ? 7.717 4.327 -17.353 1.00 75.88 87 LEU A N 1
ATOM 682 C CA . LEU A 1 87 ? 8.320 4.759 -18.617 1.00 75.88 87 LEU A CA 1
ATOM 683 C C . LEU A 1 87 ? 8.377 3.617 -19.652 1.00 75.88 87 LEU A C 1
ATOM 685 O O . LEU A 1 87 ? 8.150 3.826 -20.848 1.00 75.88 87 LEU A O 1
ATOM 689 N N . SER A 1 88 ? 8.620 2.384 -19.202 1.00 68.50 88 SER A N 1
ATOM 690 C CA . SER A 1 88 ? 8.662 1.201 -20.072 1.00 68.50 88 SER A CA 1
ATOM 691 C C . SER A 1 88 ? 7.283 0.772 -20.606 1.00 68.50 88 SER A C 1
ATOM 693 O O . SER A 1 88 ? 7.173 0.263 -21.723 1.00 68.50 88 SER A O 1
ATOM 695 N N . GLN A 1 89 ? 6.204 1.009 -19.853 1.00 62.06 89 GLN A N 1
ATOM 696 C CA . GLN A 1 89 ? 4.838 0.699 -20.294 1.00 62.06 89 GLN A CA 1
ATOM 697 C C . GLN A 1 89 ? 4.381 1.650 -21.413 1.00 62.06 89 GLN A C 1
ATOM 699 O O . GLN A 1 89 ? 3.772 1.212 -22.391 1.00 62.06 89 GLN A O 1
ATOM 704 N N . GLY A 1 90 ? 4.754 2.934 -21.339 1.00 57.41 90 GLY A N 1
ATOM 705 C CA . GLY A 1 90 ? 4.475 3.908 -22.404 1.00 57.41 90 GLY A CA 1
ATOM 706 C C . GLY A 1 90 ? 5.170 3.577 -23.733 1.00 57.41 90 GLY A C 1
ATOM 707 O O . GLY A 1 90 ? 4.609 3.786 -24.810 1.00 57.41 90 GLY A O 1
ATOM 708 N N . THR A 1 91 ? 6.366 2.987 -23.672 1.00 51.88 91 THR A N 1
ATOM 709 C CA . THR A 1 91 ? 7.112 2.557 -24.867 1.00 51.88 91 THR A CA 1
ATOM 710 C C . THR A 1 91 ? 6.639 1.211 -25.423 1.00 51.88 91 THR A C 1
ATOM 712 O O . THR A 1 91 ? 6.701 1.005 -26.633 1.00 51.88 91 THR A O 1
ATOM 715 N N . ARG A 1 92 ? 6.098 0.304 -24.594 1.00 51.69 92 ARG A N 1
ATOM 716 C CA . ARG A 1 92 ? 5.443 -0.930 -25.076 1.00 51.69 92 ARG A CA 1
ATOM 717 C C . ARG A 1 92 ? 4.100 -0.681 -25.761 1.00 51.69 92 ARG A C 1
ATOM 719 O O . ARG A 1 92 ? 3.774 -1.410 -26.685 1.00 51.69 92 ARG A O 1
ATOM 726 N N . SER A 1 93 ? 3.342 0.333 -25.344 1.00 48.88 93 SER A N 1
ATOM 727 C CA . SER A 1 93 ? 2.038 0.653 -25.947 1.00 48.88 93 SER A CA 1
ATOM 728 C C . SER A 1 93 ? 2.130 1.307 -27.334 1.00 48.88 93 SER A C 1
ATOM 730 O O . SER A 1 93 ? 1.111 1.445 -28.005 1.00 48.88 93 SER A O 1
ATOM 732 N N . THR A 1 94 ? 3.318 1.750 -27.754 1.00 49.38 94 THR A N 1
ATOM 733 C CA . THR A 1 94 ? 3.552 2.443 -29.035 1.00 49.38 94 THR A CA 1
ATOM 734 C C . THR A 1 94 ? 4.185 1.546 -30.103 1.00 49.38 94 THR A C 1
ATOM 736 O O . THR A 1 94 ? 4.643 2.050 -31.129 1.00 49.38 94 THR A O 1
ATOM 739 N N . ARG A 1 95 ? 4.204 0.225 -29.889 1.00 42.97 95 ARG A N 1
ATOM 740 C CA . ARG A 1 95 ? 4.771 -0.751 -30.822 1.00 42.97 95 ARG A CA 1
ATOM 741 C C . ARG A 1 95 ? 3.776 -1.826 -31.225 1.00 42.97 95 ARG A C 1
ATOM 743 O O . ARG A 1 95 ? 3.012 -2.270 -30.344 1.00 42.97 95 ARG A O 1
#

Foldseek 3Di:
DDDDELVVVLVVQFLHEAEQEADPVSVVVLVVNVCRNCVVDDDPQKDWPCVVVVQDDDVPDPDTQWTKIARNVRRYIYIYGYNVSVVVVVVVVVD

pLDDT: mean 87.35, std 13.65, range [42.97, 97.81]

Secondary structure (DSSP, 8-state):
-PPP-HHHHHHHTTT-EEEEEESHHHHHHHHHHHHHHHTT---TTEEE-GGGGT----TT-SS-SEEEEEETTTTEEEEEEEHHHHHHHHHHTT-

Sequence (95 aa):
MEEFTGVNFLKRMENGTLAFIGDSLSRQQFQSLVCMITGGEDRPDVLDVGREYGLVKVHGAKLPDGWAYRFSSTQTTTNFTYEDTILSQGTRSTR

InterPro domains:
  IPR026057 Trichome birefringence-like, C-terminal domain [PF13839] (3-89)

Radius of gyration: 14.48 Å; Cα contacts (8 Å, |Δi|>4): 132; chains: 1; bounding box: 28×32×48 Å